Protein AF-A0A967H137-F1 (afdb_monomer)

Radius of gyration: 12.67 Å; Cα contacts (8 Å, |Δi|>4): 47; chains: 1; bounding box: 27×23×30 Å

Structure (mmCIF, N/CA/C/O backbone):
data_AF-A0A967H137-F1
#
_entry.id   AF-A0A967H137-F1
#
loop_
_atom_site.group_PDB
_atom_site.id
_atom_site.type_symbol
_atom_site.label_atom_id
_atom_site.label_alt_id
_atom_site.label_comp_id
_atom_site.label_asym_id
_atom_site.label_entity_id
_atom_site.label_seq_id
_atom_site.pdbx_PDB_ins_code
_atom_site.Cartn_x
_atom_site.Cartn_y
_atom_site.Cartn_z
_atom_site.occupancy
_atom_site.B_iso_or_equiv
_atom_site.auth_seq_id
_atom_site.auth_comp_id
_atom_site.auth_asym_id
_atom_site.auth_atom_id
_atom_site.pdbx_PDB_model_num
ATOM 1 N N . GLU A 1 1 ? 5.878 -3.050 2.575 1.00 60.75 1 GLU A N 1
ATOM 2 C CA . GLU A 1 1 ? 6.691 -4.131 2.002 1.00 60.75 1 GLU A CA 1
ATOM 3 C C . GLU A 1 1 ? 7.892 -3.488 1.339 1.00 60.75 1 GLU A C 1
ATOM 5 O O . GLU A 1 1 ? 7.702 -2.496 0.641 1.00 60.75 1 GLU A O 1
ATOM 10 N N . ASP A 1 2 ? 9.095 -3.978 1.612 1.00 71.62 2 ASP A N 1
ATOM 11 C CA . ASP A 1 2 ? 10.323 -3.502 0.970 1.00 71.62 2 ASP A CA 1
ATOM 12 C C . ASP A 1 2 ? 10.637 -4.376 -0.253 1.00 71.62 2 ASP A C 1
ATOM 14 O O . ASP A 1 2 ? 11.699 -4.985 -0.332 1.00 71.62 2 ASP A O 1
ATOM 18 N N . ASP A 1 3 ? 9.694 -4.474 -1.198 1.00 82.19 3 ASP A N 1
ATOM 19 C CA . ASP A 1 3 ? 9.966 -5.075 -2.508 1.00 82.19 3 ASP A CA 1
ATOM 20 C C . ASP A 1 3 ? 10.926 -4.134 -3.260 1.00 82.19 3 ASP A C 1
ATOM 22 O O . ASP A 1 3 ? 10.533 -3.008 -3.592 1.00 82.19 3 ASP A O 1
ATOM 26 N N . PRO A 1 4 ? 12.192 -4.527 -3.498 1.00 87.12 4 PRO A N 1
ATOM 27 C CA . PRO A 1 4 ? 13.184 -3.628 -4.077 1.00 87.12 4 PRO A CA 1
ATOM 28 C C . PRO A 1 4 ? 12.828 -3.234 -5.514 1.00 87.12 4 PRO A C 1
ATOM 30 O O . PRO A 1 4 ? 13.090 -2.100 -5.909 1.00 87.12 4 PRO A O 1
ATOM 33 N N . VAL A 1 5 ? 12.164 -4.120 -6.265 1.00 90.31 5 VAL A N 1
ATOM 34 C CA . VAL A 1 5 ? 11.763 -3.867 -7.653 1.00 90.31 5 VAL A CA 1
ATOM 35 C C . VAL A 1 5 ? 10.655 -2.825 -7.693 1.00 90.31 5 VAL A C 1
ATOM 37 O O . VAL A 1 5 ? 10.747 -1.857 -8.441 1.00 90.31 5 VAL A O 1
ATOM 40 N N . GLN A 1 6 ? 9.621 -2.972 -6.864 1.00 89.50 6 GLN A N 1
ATOM 41 C CA . GLN A 1 6 ? 8.529 -1.997 -6.813 1.00 89.50 6 GLN A CA 1
ATOM 42 C C . GLN A 1 6 ? 8.901 -0.701 -6.089 1.00 89.50 6 GLN A C 1
ATOM 44 O O . GLN A 1 6 ? 8.277 0.338 -6.313 1.00 89.50 6 GLN A O 1
ATOM 49 N N . LYS A 1 7 ? 9.916 -0.739 -5.221 1.00 88.94 7 LYS A N 1
ATOM 50 C CA . LYS A 1 7 ? 10.509 0.458 -4.621 1.00 88.94 7 LYS A CA 1
ATOM 51 C C . LYS A 1 7 ? 11.251 1.288 -5.666 1.00 88.94 7 LYS A C 1
ATOM 53 O O . LYS A 1 7 ? 11.112 2.509 -5.659 1.00 88.94 7 LYS A O 1
ATOM 58 N N . GLU A 1 8 ? 12.004 0.639 -6.551 1.00 93.75 8 GLU A N 1
ATOM 59 C CA . GLU A 1 8 ? 12.721 1.289 -7.653 1.00 93.75 8 GLU A CA 1
ATOM 60 C C . GLU A 1 8 ? 11.778 1.708 -8.792 1.00 93.75 8 GLU A C 1
ATOM 62 O O . GLU A 1 8 ? 11.884 2.819 -9.308 1.00 93.75 8 GLU A O 1
ATOM 67 N N . ASN A 1 9 ? 10.798 0.865 -9.136 1.00 93.88 9 ASN A N 1
ATOM 68 C CA . ASN A 1 9 ? 9.773 1.142 -10.138 1.00 93.88 9 ASN A CA 1
ATOM 69 C C . ASN A 1 9 ? 8.351 0.985 -9.559 1.00 93.88 9 ASN A C 1
ATOM 71 O O . ASN A 1 9 ? 7.754 -0.093 -9.648 1.00 93.88 9 ASN A O 1
ATOM 75 N N . PRO A 1 10 ? 7.750 2.071 -9.036 1.00 93.19 10 PRO A N 1
ATOM 76 C CA . PRO A 1 10 ? 6.411 2.043 -8.445 1.00 93.19 10 PRO A CA 1
ATOM 77 C C . PRO A 1 10 ? 5.264 1.680 -9.397 1.00 93.19 10 PRO A C 1
ATOM 79 O O . PRO A 1 10 ? 4.158 1.428 -8.912 1.00 93.19 10 PRO A O 1
ATOM 82 N N . GLU A 1 11 ? 5.499 1.663 -10.716 1.00 95.81 11 GLU A N 1
ATOM 83 C CA . GLU A 1 11 ? 4.522 1.236 -11.728 1.00 95.81 11 GLU A CA 1
ATOM 84 C C . GLU A 1 11 ? 4.584 -0.266 -12.014 1.00 95.81 11 GLU A C 1
ATOM 86 O O . GLU A 1 11 ? 3.640 -0.820 -12.577 1.00 95.81 11 GLU A O 1
ATOM 91 N N . TYR A 1 12 ? 5.671 -0.939 -11.631 1.00 94.19 12 TYR A N 1
ATOM 92 C CA . TYR A 1 12 ? 5.836 -2.362 -11.887 1.00 94.19 12 TYR A CA 1
ATOM 93 C C . TYR A 1 12 ? 4.781 -3.172 -11.128 1.00 94.19 12 TYR A C 1
ATOM 95 O O . TYR A 1 12 ? 4.674 -3.079 -9.906 1.00 94.19 12 TYR A O 1
ATOM 103 N N . ALA A 1 13 ? 4.009 -3.985 -11.848 1.00 92.62 13 A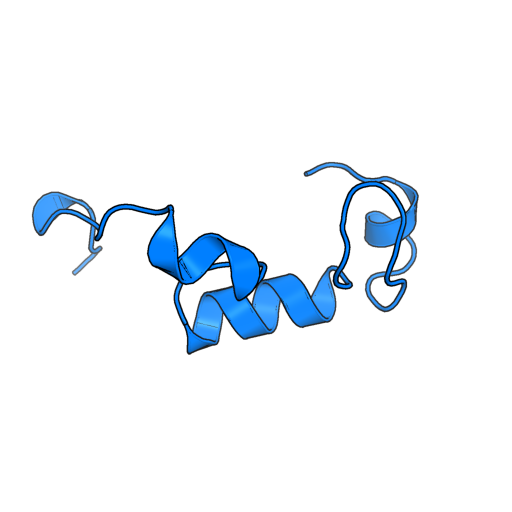LA A N 1
ATOM 104 C CA . ALA A 1 13 ? 3.029 -4.908 -11.286 1.00 92.62 13 ALA A CA 1
ATOM 105 C C . ALA A 1 13 ? 3.491 -6.355 -11.500 1.00 92.62 13 ALA A C 1
ATOM 107 O O . ALA A 1 13 ? 3.870 -6.722 -12.612 1.00 92.62 13 ALA A O 1
ATOM 108 N N . GLY A 1 14 ? 3.425 -7.179 -10.452 1.00 87.88 14 GLY A N 1
ATOM 109 C CA . GLY A 1 14 ? 3.851 -8.577 -10.485 1.00 87.88 14 GLY A CA 1
ATOM 110 C C . GLY A 1 14 ? 4.868 -8.917 -9.394 1.00 87.88 14 GLY A C 1
ATOM 111 O O . GLY A 1 14 ? 5.250 -8.082 -8.582 1.00 87.88 14 GLY A O 1
ATOM 112 N N . GLY A 1 15 ? 5.325 -10.171 -9.381 1.00 85.75 15 GLY A N 1
ATOM 113 C CA . GLY A 1 15 ? 6.114 -10.707 -8.269 1.00 85.75 15 GLY A CA 1
ATOM 114 C C . GLY A 1 15 ? 5.227 -11.082 -7.079 1.00 85.75 15 GLY A C 1
ATOM 115 O O . GLY A 1 15 ? 4.116 -11.585 -7.270 1.00 85.75 15 GLY A O 1
ATOM 116 N N . ALA A 1 16 ? 5.718 -10.857 -5.856 1.00 83.12 16 ALA A N 1
ATOM 117 C CA . ALA A 1 16 ? 4.948 -11.099 -4.632 1.00 83.12 16 ALA A CA 1
ATOM 118 C C . ALA A 1 16 ? 3.735 -10.154 -4.534 1.00 83.12 16 ALA A C 1
ATOM 120 O O . ALA A 1 16 ? 2.637 -10.572 -4.156 1.00 83.12 16 ALA A O 1
ATOM 121 N N . ASN A 1 17 ? 3.910 -8.906 -4.974 1.00 85.19 17 ASN A N 1
ATOM 122 C CA . ASN A 1 17 ? 2.838 -7.931 -5.102 1.00 85.19 17 ASN A CA 1
ATOM 123 C C . ASN A 1 17 ? 2.143 -8.060 -6.460 1.00 85.19 17 ASN A C 1
ATOM 125 O O . ASN A 1 17 ? 2.704 -7.766 -7.510 1.00 85.19 17 ASN A O 1
ATOM 129 N N . ARG A 1 18 ? 0.869 -8.466 -6.467 1.00 90.25 18 ARG A N 1
ATOM 130 C CA . ARG A 1 18 ? 0.103 -8.561 -7.724 1.00 90.25 18 ARG A CA 1
ATOM 131 C C . ARG A 1 18 ? -0.135 -7.206 -8.390 1.00 90.25 18 ARG A C 1
ATOM 133 O O . ARG A 1 18 ? -0.136 -7.125 -9.614 1.00 90.25 18 ARG A O 1
ATOM 140 N N . VAL A 1 19 ? -0.364 -6.166 -7.593 1.00 94.50 19 VAL A N 1
ATOM 141 C CA . VAL A 1 19 ? -0.555 -4.784 -8.054 1.00 94.50 19 VAL A CA 1
ATOM 142 C C . VAL A 1 19 ? 0.723 -3.972 -7.861 1.00 94.50 19 VAL A C 1
ATOM 144 O O . 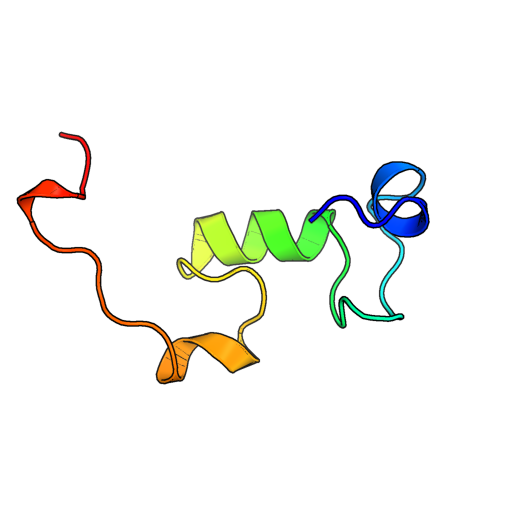VAL A 1 19 ? 1.550 -4.318 -7.021 1.00 94.50 19 VAL A O 1
ATOM 147 N N . SER A 1 20 ? 0.884 -2.885 -8.617 1.00 95.06 20 SER A N 1
ATOM 148 C CA . SER A 1 20 ? 2.015 -1.968 -8.446 1.00 95.06 20 SER A CA 1
ATOM 149 C C . SER A 1 20 ? 1.938 -1.182 -7.137 1.00 95.06 20 SER A C 1
ATOM 151 O O . SER A 1 20 ? 0.859 -1.042 -6.552 1.00 95.06 20 SER A O 1
ATOM 153 N N . LEU A 1 21 ? 3.057 -0.608 -6.686 1.00 93.06 21 LEU A N 1
ATOM 154 C CA . LEU A 1 21 ? 3.081 0.225 -5.480 1.00 93.06 21 LEU A CA 1
ATOM 155 C C . LEU A 1 21 ? 2.186 1.466 -5.628 1.00 93.06 21 LEU A C 1
ATOM 157 O O . LEU A 1 21 ? 1.509 1.854 -4.669 1.00 93.06 21 LEU A O 1
ATOM 161 N N . ARG A 1 22 ? 2.128 2.075 -6.824 1.00 95.00 22 ARG A N 1
ATOM 162 C CA . ARG A 1 22 ? 1.186 3.171 -7.102 1.00 95.00 22 ARG A CA 1
ATOM 163 C C . ARG A 1 22 ? -0.255 2.703 -6.929 1.00 95.00 22 ARG A C 1
ATOM 165 O O . ARG A 1 22 ? -1.017 3.347 -6.205 1.00 95.00 22 ARG A O 1
ATOM 172 N N . THR A 1 23 ? -0.626 1.592 -7.561 1.00 96.38 23 THR A N 1
ATOM 173 C CA . THR A 1 23 ? -1.988 1.053 -7.486 1.00 96.38 23 THR A CA 1
ATOM 174 C C . THR A 1 23 ? -2.344 0.640 -6.060 1.00 96.38 23 THR A C 1
ATOM 176 O O . THR A 1 23 ? -3.440 0.946 -5.595 1.00 96.38 23 THR A O 1
ATOM 179 N N . ALA A 1 24 ? -1.409 0.039 -5.322 1.00 95.06 24 ALA A N 1
ATOM 180 C CA . ALA A 1 24 ? -1.587 -0.313 -3.919 1.00 95.06 24 ALA A CA 1
ATOM 181 C C . ALA A 1 24 ? -1.929 0.904 -3.048 1.00 95.06 24 ALA A C 1
ATOM 183 O O . ALA A 1 24 ? -2.888 0.868 -2.276 1.00 95.06 24 ALA A O 1
ATOM 184 N N . ARG A 1 25 ? -1.195 2.012 -3.206 1.00 94.94 25 ARG A N 1
ATOM 185 C CA . ARG A 1 25 ? -1.464 3.266 -2.480 1.00 94.94 25 ARG A CA 1
ATOM 186 C C . ARG A 1 25 ? -2.833 3.851 -2.832 1.00 94.94 25 ARG A C 1
ATOM 188 O O . ARG A 1 25 ? -3.575 4.247 -1.937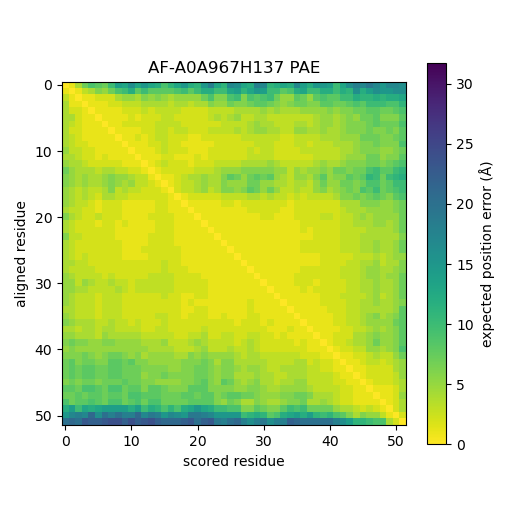 1.00 94.94 25 ARG A O 1
ATOM 195 N N . GLN A 1 26 ? -3.186 3.870 -4.118 1.00 97.12 26 GLN A N 1
ATOM 196 C CA . GLN A 1 26 ? -4.490 4.357 -4.586 1.00 97.12 26 GLN A CA 1
ATOM 197 C C . GLN A 1 26 ? -5.648 3.509 -4.051 1.00 97.12 26 GLN A C 1
ATOM 199 O O . GLN A 1 26 ? -6.665 4.048 -3.614 1.00 97.12 26 GLN A O 1
ATOM 204 N N . ASN A 1 27 ? -5.499 2.184 -4.053 1.00 96.12 27 ASN A N 1
ATOM 205 C CA . ASN A 1 27 ? -6.496 1.283 -3.492 1.00 96.12 27 ASN A CA 1
ATOM 206 C C . ASN A 1 27 ? -6.632 1.488 -1.987 1.00 96.12 27 ASN A C 1
ATOM 208 O O . ASN A 1 27 ? -7.753 1.603 -1.504 1.00 96.12 27 ASN A O 1
ATOM 212 N N . TYR A 1 28 ? -5.528 1.619 -1.251 1.00 94.12 28 TYR A N 1
ATOM 213 C CA . TYR A 1 28 ? -5.610 1.852 0.186 1.00 94.12 28 TYR A CA 1
ATOM 214 C C . TYR A 1 28 ? -6.363 3.150 0.497 1.00 94.12 28 TYR A C 1
ATOM 216 O O . TYR A 1 28 ? -7.296 3.137 1.295 1.00 94.12 28 TYR A O 1
ATOM 224 N N . ALA A 1 29 ? -6.053 4.238 -0.212 1.00 93.75 29 ALA A N 1
ATOM 225 C CA . ALA A 1 29 ? -6.764 5.506 -0.061 1.00 93.75 29 ALA A CA 1
ATOM 226 C C . ALA A 1 29 ? -8.261 5.412 -0.418 1.00 93.75 29 ALA A C 1
ATOM 228 O O . ALA A 1 29 ? -9.088 6.054 0.221 1.00 93.75 29 ALA A O 1
ATOM 229 N N . ARG A 1 30 ? -8.628 4.612 -1.430 1.00 94.75 30 ARG A N 1
ATOM 230 C CA . ARG A 1 30 ? -10.009 4.527 -1.939 1.00 94.75 30 ARG A CA 1
ATOM 231 C C . ARG A 1 30 ? -10.882 3.509 -1.206 1.00 94.75 30 ARG A C 1
ATOM 233 O O . ARG A 1 30 ? -12.076 3.731 -1.044 1.00 94.75 30 ARG A O 1
ATOM 240 N N . ILE A 1 31 ? -10.319 2.358 -0.846 1.00 93.38 31 ILE A N 1
ATOM 241 C CA . ILE A 1 31 ? -11.056 1.198 -0.327 1.00 93.38 31 ILE A CA 1
ATOM 242 C C . ILE A 1 31 ? -10.467 0.624 0.968 1.00 93.38 31 ILE 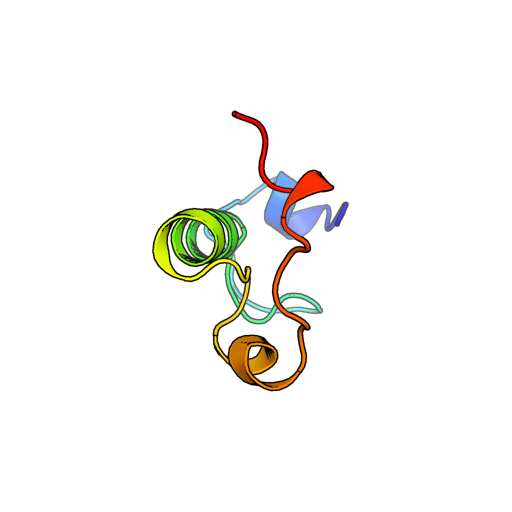A C 1
ATOM 244 O O . ILE A 1 31 ? -10.997 -0.368 1.469 1.00 93.38 31 ILE A O 1
ATOM 248 N N . GLY A 1 32 ? -9.410 1.212 1.529 1.00 91.56 32 GLY A N 1
ATOM 249 C CA . GLY A 1 32 ? -8.814 0.793 2.804 1.00 91.56 32 GLY A CA 1
ATOM 250 C C . GLY A 1 32 ? -7.962 -0.479 2.741 1.00 91.56 32 GLY A C 1
ATOM 251 O O . GLY A 1 32 ? -7.570 -0.996 3.780 1.00 91.56 32 GLY A O 1
ATOM 252 N N . VAL A 1 33 ? -7.681 -1.009 1.546 1.00 94.44 33 VAL A N 1
ATOM 253 C CA . VAL A 1 33 ? -6.781 -2.156 1.329 1.00 94.44 33 VAL A CA 1
ATOM 254 C C . VAL A 1 33 ? -5.904 -1.912 0.109 1.00 94.44 33 VAL A C 1
ATOM 256 O O . VAL A 1 33 ? -6.347 -1.286 -0.847 1.00 94.44 33 VAL A O 1
ATOM 259 N N . SER A 1 34 ? -4.671 -2.415 0.124 1.00 94.31 34 SER A N 1
ATOM 260 C CA . SER A 1 34 ? -3.718 -2.260 -0.985 1.00 94.31 34 SER A CA 1
ATOM 261 C C . SER A 1 34 ? -4.118 -3.050 -2.236 1.00 94.31 34 SER A C 1
ATOM 263 O O . SER A 1 34 ? -3.977 -2.573 -3.360 1.00 94.31 34 SER A O 1
ATOM 265 N N . ASP A 1 35 ? -4.676 -4.243 -2.059 1.00 94.38 35 ASP A N 1
ATOM 266 C CA . ASP A 1 35 ? -5.188 -5.074 -3.146 1.00 94.38 35 ASP A CA 1
ATOM 267 C C . ASP A 1 35 ? -6.670 -5.389 -2.875 1.00 94.38 35 ASP A C 1
ATOM 269 O O . ASP A 1 35 ? -6.998 -5.888 -1.790 1.00 94.38 35 ASP A O 1
ATOM 273 N N . PRO A 1 36 ? -7.586 -5.119 -3.828 1.00 94.75 36 PRO A N 1
ATOM 274 C CA . PRO A 1 36 ? -9.010 -5.408 -3.684 1.00 94.75 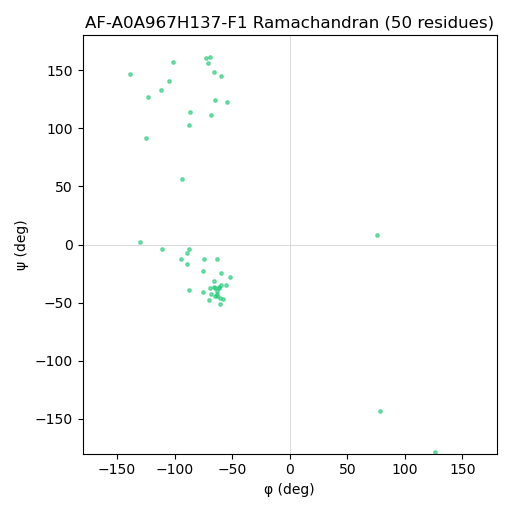36 PRO A CA 1
ATOM 275 C C . PRO A 1 36 ? -9.309 -6.851 -3.278 1.00 94.75 36 PRO A C 1
ATOM 277 O O . PRO A 1 36 ? -10.303 -7.092 -2.592 1.00 94.75 36 PRO A O 1
ATOM 280 N N . ARG A 1 37 ? -8.438 -7.809 -3.630 1.00 94.50 37 ARG A N 1
ATOM 281 C CA . ARG A 1 37 ? -8.604 -9.215 -3.243 1.00 94.50 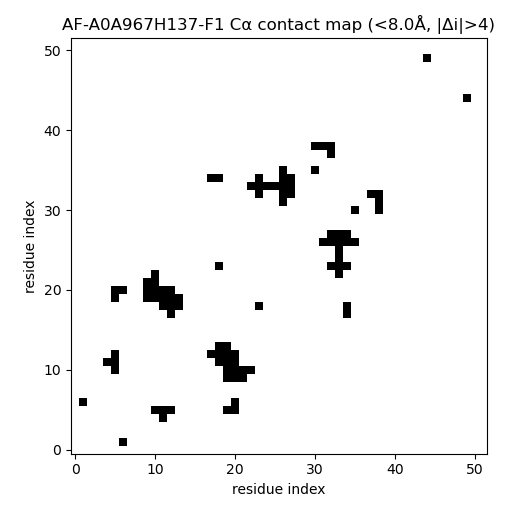37 ARG A CA 1
ATOM 282 C C . ARG A 1 37 ? -8.639 -9.423 -1.730 1.00 94.50 37 ARG A C 1
ATOM 284 O O . ARG A 1 37 ? -9.183 -10.425 -1.283 1.00 94.50 37 ARG A O 1
ATOM 291 N N . PHE A 1 38 ? -8.056 -8.510 -0.951 1.00 94.19 38 PHE A N 1
ATOM 292 C CA . PHE A 1 38 ? -8.008 -8.596 0.508 1.00 94.19 38 PHE A CA 1
ATOM 293 C C . PHE A 1 38 ? -9.209 -7.947 1.194 1.00 94.19 38 PHE A C 1
ATOM 295 O O . PHE A 1 38 ? -9.364 -8.102 2.401 1.00 94.19 38 PHE A O 1
ATOM 302 N N . LYS A 1 39 ? -10.093 -7.258 0.460 1.00 91.31 39 LYS A N 1
ATOM 303 C CA . LYS A 1 39 ? -11.200 -6.486 1.047 1.00 91.31 39 LYS A CA 1
ATOM 304 C C . LYS A 1 39 ? -12.110 -7.318 1.962 1.00 91.31 39 LYS A C 1
ATOM 306 O O . LYS A 1 39 ? -12.586 -6.791 2.958 1.00 91.31 39 LYS A O 1
ATOM 311 N N . GLY A 1 40 ? -12.325 -8.597 1.642 1.00 93.94 40 GLY A N 1
ATOM 312 C CA . GLY A 1 40 ? -13.125 -9.527 2.452 1.00 93.94 40 GLY A CA 1
ATOM 313 C C . GLY A 1 40 ? -12.356 -10.265 3.555 1.00 93.94 40 GLY A C 1
ATOM 314 O O . GLY A 1 40 ? -12.961 -11.019 4.306 1.00 93.94 40 GLY A O 1
ATOM 315 N N . PHE A 1 41 ? -11.039 -10.073 3.647 1.00 94.50 41 PHE A N 1
ATOM 316 C CA . PHE A 1 41 ? -10.158 -10.788 4.581 1.00 94.50 41 PHE A CA 1
ATOM 317 C C . PHE A 1 41 ? -9.595 -9.889 5.685 1.00 94.50 41 PHE A C 1
ATOM 319 O O . PHE A 1 41 ? -8.893 -10.369 6.572 1.00 94.50 41 PHE A O 1
ATOM 326 N N . VAL A 1 42 ? -9.887 -8.588 5.639 1.00 90.25 42 VAL A N 1
ATOM 327 C CA . VAL A 1 42 ? -9.458 -7.627 6.655 1.00 90.25 42 VAL A CA 1
ATOM 328 C C . VAL A 1 42 ? -10.633 -7.238 7.542 1.00 90.25 42 VAL A C 1
ATOM 330 O O . VAL A 1 42 ? -11.756 -7.054 7.072 1.00 90.25 42 VAL A O 1
ATOM 333 N N . ARG A 1 43 ? -10.371 -7.093 8.842 1.00 92.00 43 ARG A N 1
ATOM 334 C CA . ARG A 1 43 ? -11.349 -6.518 9.768 1.00 92.00 43 ARG A CA 1
ATOM 335 C C . ARG A 1 43 ? -11.499 -5.020 9.516 1.00 92.00 43 ARG A C 1
ATOM 337 O O . ARG A 1 43 ? -10.566 -4.363 9.056 1.00 92.00 43 ARG A O 1
ATOM 344 N N . LEU A 1 44 ? -12.646 -4.473 9.901 1.00 87.50 44 LEU A N 1
ATOM 345 C CA . LEU A 1 44 ? -12.802 -3.027 10.000 1.00 87.50 44 LEU A CA 1
ATOM 346 C C . LEU A 1 44 ? -11.891 -2.467 11.112 1.00 87.50 44 LEU A C 1
ATOM 348 O O . LEU A 1 44 ? -11.630 -3.170 12.103 1.00 87.50 44 LEU A O 1
ATOM 352 N N . PRO A 1 45 ? -11.390 -1.227 10.955 1.00 87.25 45 PRO A N 1
ATOM 353 C CA . PRO A 1 45 ? -10.731 -0.531 12.051 1.00 87.25 45 PRO A CA 1
ATOM 354 C C . PRO A 1 45 ? -11.714 -0.365 13.214 1.00 87.25 45 PRO A C 1
ATOM 356 O O . PRO A 1 45 ? -12.919 -0.195 13.006 1.00 87.25 45 PRO A O 1
ATOM 359 N N . ARG A 1 46 ? -11.206 -0.446 14.443 1.00 90.69 46 ARG A N 1
ATOM 360 C CA . ARG A 1 46 ? -11.981 -0.090 15.633 1.00 90.69 46 ARG A CA 1
ATOM 361 C C . ARG A 1 46 ? -12.131 1.422 15.700 1.00 90.69 46 ARG A C 1
ATOM 363 O O . ARG A 1 46 ? -11.359 2.159 15.094 1.00 90.69 46 ARG A O 1
ATOM 370 N N . GLN A 1 47 ? -13.119 1.883 16.455 1.00 90.44 47 GLN A N 1
ATOM 371 C CA . GLN A 1 47 ? -13.395 3.310 16.580 1.00 90.44 47 GLN A CA 1
ATOM 372 C C . GLN A 1 47 ? -12.198 4.093 17.145 1.00 90.44 47 GLN A C 1
ATOM 374 O O . GLN A 1 47 ? -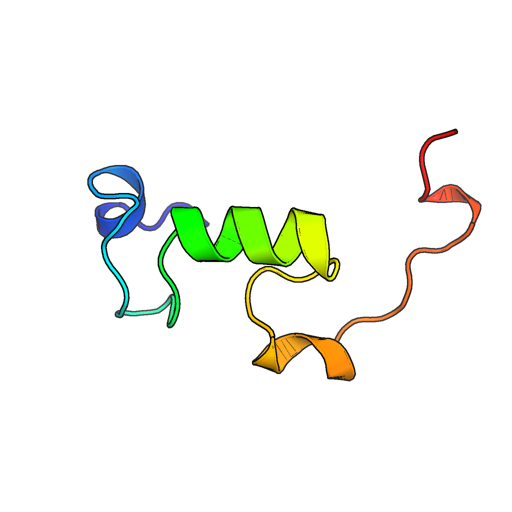11.943 5.203 16.700 1.00 90.44 47 GLN A O 1
ATOM 379 N N . ASP A 1 48 ? -11.438 3.494 18.059 1.00 93.75 48 ASP A N 1
ATOM 380 C CA . ASP A 1 48 ? -10.214 4.049 18.646 1.00 93.75 48 ASP A CA 1
ATOM 381 C C . ASP A 1 48 ? -8.994 4.033 17.703 1.00 93.75 48 ASP A C 1
ATOM 383 O O . ASP A 1 48 ? -7.996 4.692 17.979 1.00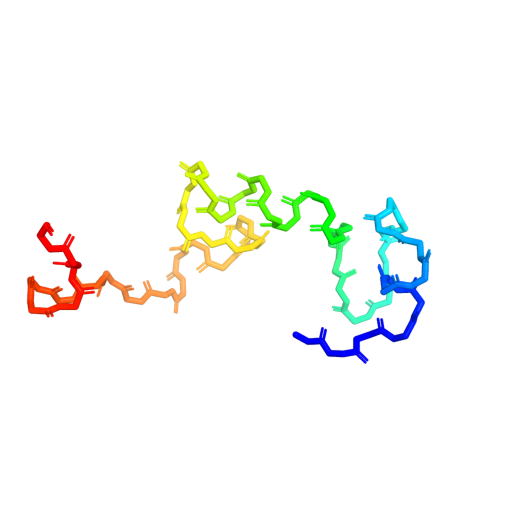 93.75 48 ASP A O 1
ATOM 387 N N . GLU A 1 49 ? -9.064 3.314 16.577 1.00 89.69 49 GLU A N 1
ATOM 388 C CA . GLU A 1 49 ? -7.988 3.225 15.576 1.00 89.69 49 GLU A CA 1
ATOM 389 C C . GLU A 1 49 ? -8.163 4.232 14.427 1.00 89.69 49 GLU A C 1
ATOM 391 O O . GLU A 1 49 ? -7.248 4.433 13.626 1.00 89.69 49 GLU A O 1
ATOM 396 N N . ILE A 1 50 ? -9.338 4.859 14.320 1.00 86.00 50 ILE A N 1
ATOM 397 C CA . ILE A 1 50 ? -9.603 5.914 13.343 1.00 86.00 50 ILE A CA 1
ATOM 398 C C . ILE A 1 50 ? -9.172 7.231 13.990 1.00 86.00 50 ILE A C 1
ATOM 400 O O . ILE A 1 50 ? -9.864 7.750 14.863 1.00 86.00 50 ILE A O 1
ATOM 404 N N . GLY A 1 51 ? -8.006 7.747 13.590 1.00 78.25 51 GLY A N 1
ATOM 405 C CA . GLY A 1 51 ? -7.522 9.053 14.044 1.00 78.25 51 GLY A CA 1
ATOM 406 C C . GLY A 1 51 ? -8.566 10.136 13.762 1.00 78.25 51 GLY A C 1
ATOM 407 O O . GLY A 1 51 ? -9.001 10.271 12.618 1.00 78.25 51 GLY A O 1
ATOM 408 N N . THR A 1 52 ? -8.993 10.837 14.815 1.00 59.88 52 THR A N 1
ATOM 409 C CA . THR A 1 52 ? -9.946 11.960 14.768 1.00 59.88 52 THR A CA 1
ATOM 410 C C . THR A 1 52 ? -9.399 13.155 14.011 1.00 59.88 52 THR A C 1
ATOM 412 O O . THR A 1 52 ? -8.215 13.483 14.261 1.00 59.88 52 THR A O 1
#

Solvent-accessible surface area (backbone atoms only 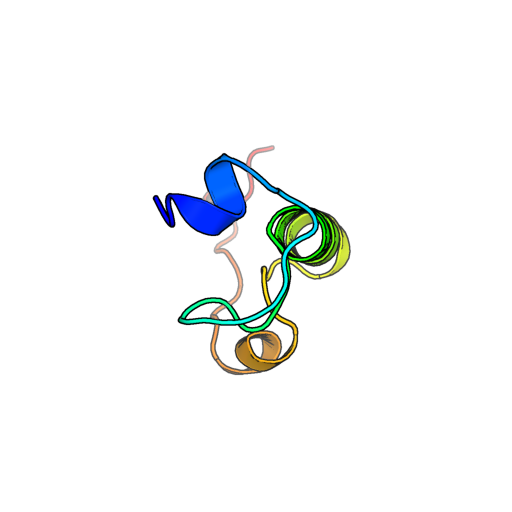— not comparable to full-atom values): 3316 Å² total; per-residue (Å²): 131,91,52,66,66,36,68,75,36,38,77,50,58,47,82,93,45,71,58,14,51,53,53,21,54,53,30,29,77,73,73,74,32,50,49,78,89,47,61,88,77,55,80,79,81,53,79,91,68,54,84,128

Mean predicted aligned error: 4.29 Å

Sequence (52 aa):
EDDPVQKENPEYAGGANRVSLRTARQNYARIGVSDPRFKGFVRLPRQDEIGT

pLDDT: mean 90.06, std 7.63, range [59.88, 97.12]

Nearest PDB structures (foldseek):
  8ey4-assembly1_I  TM=9.029E-01  e=1.553E-01  Escherichia coli O32:H37

Foldseek 3Di:
DPPVVLVVPQCDADDPHNGGVVQQVVCCVVQVGRDPVCSVVDDDDDPVRPDD

Secondary structure (DSSP, 8-state):
---HHHHH-TT--BTTBSS-HHHHHHHHHHHSSSSGGGTTTSPPPPGGGS--